Protein AF-A0A9Q2EII3-F1 (afdb_monomer)

Nearest PDB structures (foldseek):
  4go6-assembly1_B  TM=3.519E-01  e=9.766E+00  Homo sapiens

Sequence (60 aa):
ANGREYTLQAGDAGYSIKAVVTPTGSSQPALAGAVQSSPSVDAYGAPSVTNLHISGTPKV

Solvent-accessible surface area (backbone atoms only — not comparable to full-atom values): 4323 Å² total; per-residue (Å²): 135,88,82,85,73,82,81,88,53,86,86,43,41,82,40,72,48,63,57,74,47,68,47,54,37,92,93,42,66,87,45,72,51,76,75,44,71,54,75,73,45,76,34,81,54,83,88,82,87,75,88,84,79,86,83,84,80,89,82,132

Mean predicted aligned error: 8.27 Å

Structure (mmCIF, N/CA/C/O backbone):
data_AF-A0A9Q2EII3-F1
#
_entry.id   AF-A0A9Q2EII3-F1
#
loop_
_atom_site.group_PDB
_atom_site.id
_atom_site.type_symbol
_atom_site.label_atom_id
_atom_site.label_alt_id
_atom_site.label_comp_id
_atom_site.label_asym_id
_atom_site.label_entity_id
_atom_site.label_seq_id
_atom_site.pdbx_PDB_ins_code
_atom_site.Cartn_x
_atom_site.Cartn_y
_atom_site.Cartn_z
_atom_site.occupancy
_atom_site.B_iso_or_equiv
_atom_site.auth_seq_id
_atom_site.auth_comp_id
_atom_site.auth_asym_id
_atom_site.auth_atom_id
_atom_site.pdbx_PDB_model_num
ATOM 1 N N . ALA A 1 1 ? 4.663 -5.072 18.340 1.00 41.97 1 ALA A N 1
ATOM 2 C CA . ALA A 1 1 ? 4.396 -4.245 17.145 1.00 41.97 1 ALA A CA 1
ATOM 3 C C . ALA A 1 1 ? 2.893 -3.988 17.074 1.00 41.97 1 ALA A C 1
ATOM 5 O O . ALA A 1 1 ? 2.148 -4.953 17.148 1.00 41.97 1 ALA A O 1
ATOM 6 N N . ASN A 1 2 ? 2.434 -2.733 16.998 1.00 55.47 2 ASN A N 1
ATOM 7 C CA . ASN A 1 2 ? 1.001 -2.389 17.112 1.00 55.47 2 ASN A CA 1
ATOM 8 C C . ASN A 1 2 ? 0.263 -2.296 15.757 1.00 55.47 2 ASN A C 1
ATOM 10 O O . ASN A 1 2 ? -0.809 -1.703 15.701 1.00 55.47 2 ASN A O 1
ATOM 14 N N . GLY A 1 3 ? 0.839 -2.813 14.661 1.00 62.84 3 GLY A N 1
ATOM 15 C CA . GLY A 1 3 ? 0.161 -2.939 13.357 1.00 62.84 3 GLY A CA 1
ATOM 16 C C . GLY A 1 3 ? -0.325 -1.633 12.708 1.00 62.84 3 GLY A C 1
ATOM 17 O O . GLY A 1 3 ? -1.178 -1.674 11.832 1.00 62.84 3 GLY A O 1
ATOM 18 N N . ARG A 1 4 ? 0.174 -0.473 13.153 1.00 78.31 4 ARG A N 1
ATOM 19 C CA . ARG A 1 4 ? -0.256 0.865 12.699 1.00 78.31 4 ARG A CA 1
ATOM 20 C C . ARG A 1 4 ? 0.502 1.390 11.483 1.00 78.31 4 ARG A C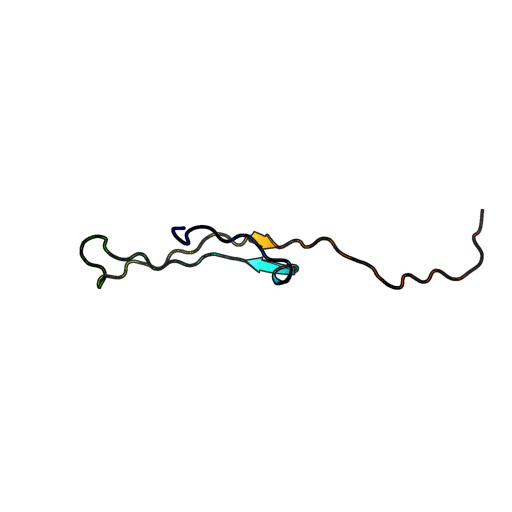 1
ATOM 22 O O . ARG A 1 4 ? 0.135 2.428 10.947 1.00 78.31 4 ARG A O 1
ATOM 29 N N . GLU A 1 5 ? 1.549 0.689 11.081 1.00 88.50 5 GLU A N 1
ATOM 30 C CA . GLU A 1 5 ? 2.427 1.067 9.984 1.00 88.50 5 GLU A CA 1
ATOM 31 C C . GLU A 1 5 ? 2.492 -0.090 8.999 1.00 88.50 5 GLU A C 1
ATOM 33 O O . GLU A 1 5 ? 2.554 -1.258 9.394 1.00 88.50 5 GLU A O 1
ATOM 38 N N . TYR A 1 6 ? 2.469 0.256 7.719 1.00 87.88 6 TYR A N 1
ATOM 39 C CA . TYR A 1 6 ? 2.666 -0.680 6.631 1.00 87.88 6 TYR A CA 1
ATOM 40 C C . TYR A 1 6 ? 3.898 -0.247 5.848 1.00 87.88 6 TYR A C 1
ATOM 42 O O . TYR A 1 6 ? 3.924 0.840 5.272 1.00 87.88 6 TYR A O 1
ATOM 50 N N . THR A 1 7 ? 4.918 -1.097 5.838 1.00 90.12 7 THR A N 1
ATOM 51 C CA . THR A 1 7 ? 6.089 -0.909 4.983 1.00 90.12 7 THR A CA 1
ATOM 52 C C . THR A 1 7 ? 5.794 -1.546 3.637 1.00 90.12 7 THR A C 1
ATOM 54 O O . THR A 1 7 ? 5.538 -2.752 3.582 1.00 90.12 7 THR A O 1
ATOM 57 N N . LEU A 1 8 ? 5.854 -0.743 2.572 1.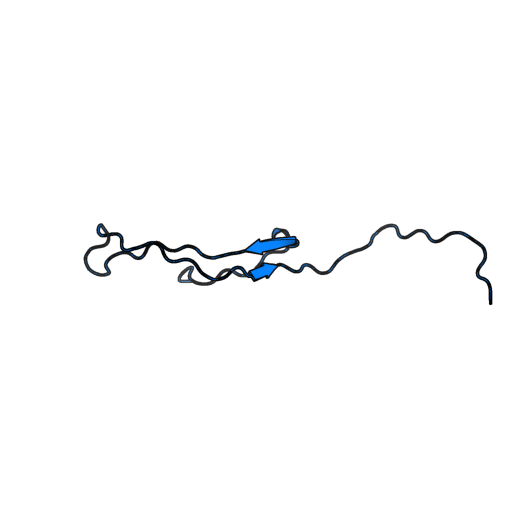00 89.50 8 LEU A N 1
ATOM 58 C CA . LEU A 1 8 ? 5.671 -1.216 1.201 1.00 89.50 8 LEU A CA 1
ATOM 59 C C . LEU A 1 8 ? 6.601 -2.395 0.902 1.00 89.50 8 LEU A C 1
ATOM 61 O O . LEU A 1 8 ? 7.782 -2.388 1.260 1.00 89.50 8 LEU A O 1
ATOM 65 N N . GLN A 1 9 ? 6.050 -3.402 0.243 1.00 90.94 9 GLN A N 1
ATOM 66 C CA . GLN A 1 9 ? 6.752 -4.590 -0.213 1.00 90.94 9 GLN A CA 1
ATOM 67 C C . GLN A 1 9 ? 7.087 -4.460 -1.700 1.00 90.94 9 GLN A C 1
ATOM 69 O O . GLN A 1 9 ? 6.463 -3.704 -2.440 1.00 90.94 9 GLN A O 1
ATOM 74 N N . ALA A 1 10 ? 8.052 -5.251 -2.175 1.00 88.25 10 ALA A N 1
ATOM 75 C CA . ALA A 1 10 ? 8.434 -5.245 -3.590 1.00 88.25 10 ALA A CA 1
ATOM 76 C C . ALA A 1 10 ? 7.252 -5.553 -4.535 1.00 88.25 10 ALA A C 1
ATOM 78 O O . ALA A 1 10 ? 7.211 -5.042 -5.650 1.00 88.25 10 ALA A O 1
ATOM 79 N N . GLY A 1 11 ? 6.283 -6.357 -4.081 1.00 89.31 11 GLY A N 1
ATOM 80 C CA . GLY A 1 11 ? 5.077 -6.692 -4.842 1.00 89.31 11 GLY A CA 1
ATOM 81 C C . GLY A 1 11 ? 4.057 -5.557 -4.976 1.00 89.31 11 GLY A C 1
ATOM 82 O O . GLY A 1 11 ? 3.192 -5.643 -5.841 1.00 89.31 11 GLY A O 1
ATOM 83 N N . ASP A 1 12 ? 4.167 -4.493 -4.176 1.00 92.38 12 ASP A N 1
ATOM 84 C CA . ASP A 1 12 ? 3.262 -3.339 -4.256 1.00 92.38 12 ASP A CA 1
ATOM 85 C C . ASP A 1 12 ? 3.661 -2.366 -5.373 1.00 92.38 12 ASP A C 1
ATOM 87 O O . ASP A 1 12 ? 2.899 -1.462 -5.710 1.00 92.38 12 ASP A O 1
ATOM 91 N N . ALA A 1 13 ? 4.850 -2.534 -5.960 1.00 91.94 13 ALA A N 1
ATOM 92 C CA . ALA A 1 13 ? 5.333 -1.683 -7.035 1.00 91.94 13 ALA A CA 1
ATOM 93 C C . ALA A 1 13 ? 4.332 -1.626 -8.203 1.00 91.94 13 ALA A C 1
ATOM 95 O O . ALA A 1 13 ? 3.960 -2.652 -8.772 1.00 91.94 13 ALA A O 1
ATOM 96 N N . GLY A 1 14 ? 3.933 -0.410 -8.581 1.00 90.12 14 GLY A N 1
ATOM 97 C CA . GLY A 1 14 ? 2.950 -0.164 -9.640 1.00 90.12 14 GLY A CA 1
ATOM 98 C C . GLY A 1 14 ? 1.504 -0.018 -9.153 1.00 90.12 14 GLY A C 1
ATOM 99 O O . GLY A 1 14 ? 0.626 0.224 -9.979 1.00 90.12 14 GLY A O 1
ATOM 100 N N . TYR A 1 15 ? 1.249 -0.118 -7.845 1.00 92.31 15 TYR A N 1
ATOM 101 C CA . TYR A 1 15 ? -0.070 0.100 -7.246 1.00 92.31 15 TYR A CA 1
ATOM 102 C C . TYR A 1 15 ? -0.124 1.382 -6.404 1.00 92.31 15 TYR A C 1
ATOM 104 O O . TYR A 1 15 ? 0.882 1.843 -5.865 1.00 92.31 15 TYR A O 1
ATOM 112 N N . SER A 1 16 ? -1.329 1.929 -6.232 1.00 93.62 16 SER A N 1
ATOM 113 C CA . SER A 1 16 ? -1.613 2.961 -5.230 1.00 93.62 16 SER A CA 1
ATOM 114 C C . SER A 1 16 ? -2.178 2.307 -3.969 1.00 93.62 16 SER A C 1
ATOM 116 O O . SER A 1 16 ? -3.205 1.628 -4.014 1.00 93.62 16 SER A O 1
ATOM 118 N N . ILE A 1 17 ? -1.532 2.530 -2.830 1.00 92.88 17 ILE A N 1
ATOM 119 C CA . ILE A 1 17 ? -1.889 1.936 -1.539 1.00 92.88 17 ILE A CA 1
ATOM 120 C C . ILE A 1 17 ? -2.604 2.970 -0.665 1.00 92.88 17 ILE A C 1
ATOM 122 O O . ILE A 1 17 ? -2.205 4.131 -0.611 1.00 92.88 17 ILE A O 1
ATOM 126 N N . LYS A 1 18 ? -3.653 2.562 0.058 1.00 94.38 18 LYS A N 1
ATOM 127 C CA . LYS A 1 18 ? -4.295 3.381 1.099 1.00 94.38 18 LYS A CA 1
ATOM 128 C C . LYS A 1 18 ? -4.644 2.540 2.321 1.00 94.38 18 LYS A C 1
ATOM 130 O O . LYS A 1 18 ? -5.016 1.375 2.188 1.00 94.38 18 LYS A O 1
ATOM 135 N N . ALA A 1 19 ? -4.581 3.146 3.500 1.00 91.94 19 ALA A N 1
ATOM 136 C CA . ALA A 1 19 ? -5.024 2.526 4.739 1.00 91.94 19 ALA A CA 1
ATOM 137 C C . ALA A 1 19 ? -6.503 2.843 4.992 1.00 91.94 19 ALA A C 1
ATOM 139 O O . ALA A 1 19 ? -6.941 3.983 4.826 1.00 91.94 19 ALA A O 1
ATOM 140 N N . VAL A 1 20 ? -7.262 1.836 5.424 1.00 93.88 20 VAL A N 1
ATOM 141 C CA . VAL A 1 20 ? -8.661 1.977 5.841 1.00 93.88 20 VAL A CA 1
ATOM 142 C C . VAL A 1 20 ? -8.793 1.409 7.245 1.00 93.88 20 VAL A C 1
ATOM 144 O O . VAL A 1 20 ? -8.361 0.286 7.501 1.00 93.88 20 VAL A O 1
ATOM 147 N N . VAL A 1 21 ? -9.369 2.186 8.158 1.00 92.12 21 VAL A N 1
ATOM 148 C CA . VAL A 1 21 ? -9.527 1.788 9.560 1.00 92.12 21 VAL A CA 1
ATOM 149 C C . VAL A 1 21 ? -10.963 1.986 10.021 1.00 92.12 21 VAL A C 1
ATOM 151 O O . VAL A 1 21 ? -11.595 2.999 9.725 1.00 92.12 21 VAL A O 1
ATOM 154 N N . THR A 1 22 ? -11.453 1.029 10.803 1.00 93.75 22 THR A N 1
ATOM 155 C CA . THR A 1 22 ? -12.707 1.145 11.549 1.00 93.75 22 THR A CA 1
ATOM 156 C C . THR A 1 22 ? -12.346 1.312 13.022 1.00 93.75 22 THR A C 1
ATOM 158 O O . THR A 1 22 ? -11.885 0.348 13.636 1.00 93.75 22 THR A O 1
ATOM 161 N N . PRO A 1 23 ? -12.471 2.517 13.602 1.00 91.44 23 PRO A N 1
ATOM 162 C CA . PRO A 1 23 ? -12.136 2.726 15.003 1.00 91.44 23 PRO A CA 1
ATOM 163 C C . PRO A 1 23 ? -13.143 2.004 15.904 1.00 91.44 23 PRO A C 1
ATOM 165 O O . PRO A 1 23 ? -14.339 2.002 15.625 1.00 91.44 23 PRO A O 1
ATOM 168 N N . THR A 1 24 ? -12.667 1.428 17.004 1.00 93.56 24 THR A N 1
ATOM 169 C CA . THR A 1 24 ? -13.507 0.799 18.033 1.00 93.56 24 THR A CA 1
ATOM 170 C C . THR A 1 24 ? -13.412 1.568 19.342 1.00 93.56 24 THR A C 1
ATOM 172 O O . THR A 1 24 ? -12.362 2.135 19.658 1.00 93.56 24 THR A O 1
ATOM 175 N N . GLY A 1 25 ? -14.488 1.567 20.131 1.00 91.31 25 GLY A N 1
ATOM 176 C CA . GLY A 1 25 ? -14.481 2.174 21.461 1.00 91.31 25 GLY A CA 1
ATOM 177 C C . GLY A 1 25 ? -13.432 1.525 22.368 1.00 91.31 25 GLY A C 1
ATOM 178 O O . GLY A 1 25 ? -13.412 0.306 22.517 1.00 91.31 25 GLY A O 1
ATOM 179 N N . SER A 1 26 ? -12.578 2.326 23.008 1.00 88.06 26 SER A N 1
ATOM 180 C CA . SER A 1 26 ? -11.514 1.816 23.891 1.00 88.06 26 SER A CA 1
ATOM 181 C C . SER A 1 26 ? -12.068 1.018 25.076 1.00 88.06 26 SER A C 1
ATOM 183 O O . SER A 1 26 ? -11.533 -0.031 25.421 1.00 88.06 26 SER A O 1
ATOM 185 N N . SER A 1 27 ? -13.165 1.493 25.669 1.00 90.81 27 SER A N 1
ATOM 186 C CA . SER A 1 27 ? -13.872 0.826 26.772 1.00 90.81 27 SER A CA 1
ATOM 187 C C . SER A 1 27 ? -15.059 -0.026 26.311 1.00 90.81 27 SER A C 1
ATOM 189 O O . SER A 1 27 ? -15.628 -0.760 27.112 1.00 90.81 27 SER A O 1
ATOM 191 N N . GLN A 1 28 ? -15.450 0.071 25.037 1.00 91.12 28 GLN A N 1
ATOM 192 C CA . GLN A 1 28 ? -16.567 -0.672 24.443 1.00 91.12 28 GLN A CA 1
ATOM 193 C C . GLN A 1 28 ? -16.207 -1.101 23.009 1.00 91.12 28 GLN A C 1
ATOM 195 O O . GLN A 1 28 ? -16.657 -0.476 22.047 1.00 91.12 28 GLN A O 1
ATOM 200 N N . PRO A 1 29 ? -15.406 -2.172 22.839 1.00 88.25 29 PRO A N 1
ATOM 201 C CA . PRO A 1 29 ? -14.902 -2.590 21.526 1.00 88.25 29 PRO A CA 1
ATOM 202 C C . PRO A 1 29 ? -15.991 -3.011 20.531 1.00 88.25 29 PRO A C 1
ATOM 204 O O . PRO A 1 29 ? -15.759 -3.000 19.327 1.00 88.25 29 PRO A O 1
ATOM 207 N N . ALA A 1 30 ? -17.183 -3.363 21.028 1.00 90.94 30 ALA A N 1
ATOM 208 C CA . ALA A 1 30 ? -18.344 -3.699 20.206 1.00 90.94 30 ALA A CA 1
ATOM 209 C C . ALA A 1 30 ? -18.934 -2.488 19.459 1.00 90.94 30 ALA A C 1
ATOM 211 O O . ALA A 1 30 ? -19.672 -2.667 18.492 1.00 90.94 30 ALA A O 1
ATOM 212 N N . LEU A 1 31 ? -18.624 -1.261 19.891 1.00 90.94 31 LEU A N 1
ATOM 213 C CA . LEU A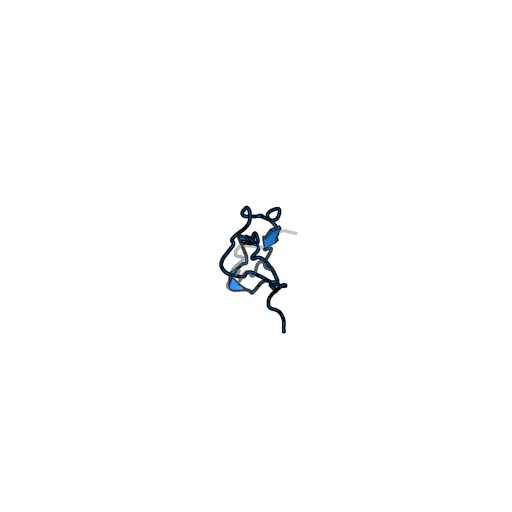 1 31 ? -19.038 -0.049 19.194 1.00 90.94 31 LEU A CA 1
ATOM 214 C C . LEU A 1 31 ? -18.007 0.307 18.124 1.00 90.94 31 LEU A C 1
ATOM 216 O O . LEU A 1 31 ? -16.884 0.711 18.438 1.00 90.94 31 LEU A O 1
ATOM 220 N N . ALA A 1 32 ? -18.415 0.181 16.864 1.00 93.06 32 ALA A N 1
ATOM 221 C CA . ALA A 1 32 ? -17.656 0.656 15.717 1.00 93.06 32 ALA A CA 1
ATOM 222 C C . ALA A 1 32 ? -17.979 2.130 15.432 1.00 93.06 32 ALA A C 1
ATOM 224 O O . ALA A 1 32 ? -19.143 2.531 15.393 1.00 93.06 32 ALA A O 1
ATOM 225 N N . GLY A 1 33 ? -16.942 2.937 15.227 1.00 91.81 33 GLY A N 1
ATOM 226 C CA . GLY A 1 33 ? -17.061 4.303 14.730 1.00 91.81 33 GLY A CA 1
ATOM 227 C C . GLY A 1 33 ? -17.054 4.370 13.202 1.00 91.81 33 GLY A C 1
ATOM 228 O O . GLY A 1 33 ? -16.994 3.357 12.505 1.00 91.81 33 GLY A O 1
ATOM 229 N N . ALA A 1 34 ? -17.096 5.592 12.671 1.00 95.69 34 ALA A N 1
ATOM 230 C CA . ALA A 1 34 ? -17.073 5.823 11.230 1.00 95.69 34 ALA A CA 1
ATOM 231 C C . ALA A 1 34 ? -15.738 5.387 10.607 1.00 95.69 34 ALA A C 1
ATOM 233 O O . ALA A 1 34 ? -14.668 5.731 11.117 1.00 95.69 34 ALA A O 1
ATOM 234 N N . VAL A 1 35 ? -15.817 4.684 9.474 1.00 95.12 35 VAL A N 1
ATOM 235 C CA . VAL A 1 35 ? -14.650 4.259 8.692 1.00 95.12 35 VAL A CA 1
ATOM 236 C C . VAL A 1 35 ? -13.837 5.481 8.268 1.00 95.12 35 VAL A C 1
ATOM 238 O O . VAL A 1 35 ? -14.379 6.435 7.714 1.00 95.12 35 VAL A O 1
ATOM 241 N N . GLN A 1 36 ? -12.531 5.433 8.510 1.00 94.38 36 GLN A N 1
ATOM 242 C CA . GLN A 1 36 ? -11.574 6.449 8.079 1.00 94.38 36 GLN A CA 1
ATOM 243 C C . GLN A 1 36 ? -10.680 5.870 6.987 1.00 94.38 36 GLN A C 1
ATOM 245 O O . GLN A 1 36 ? -10.338 4.687 7.011 1.00 94.38 36 GLN A O 1
ATOM 250 N N . SER A 1 37 ? -10.293 6.702 6.026 1.00 94.06 37 SER A N 1
ATOM 251 C CA . SER A 1 37 ? -9.365 6.330 4.955 1.00 94.06 37 SER A CA 1
ATOM 252 C C . SER A 1 37 ? -8.243 7.351 4.857 1.00 94.06 37 SER A C 1
ATOM 254 O O . SER A 1 37 ? -8.484 8.549 4.999 1.00 94.06 37 SER A O 1
ATOM 256 N N . SER A 1 38 ? -7.025 6.887 4.593 1.00 93.00 38 SER A N 1
ATOM 257 C CA . SER A 1 38 ? -5.910 7.769 4.253 1.00 93.00 38 SER A CA 1
ATOM 258 C C . SER A 1 38 ? -6.016 8.257 2.801 1.00 93.00 38 SER A C 1
ATOM 260 O O .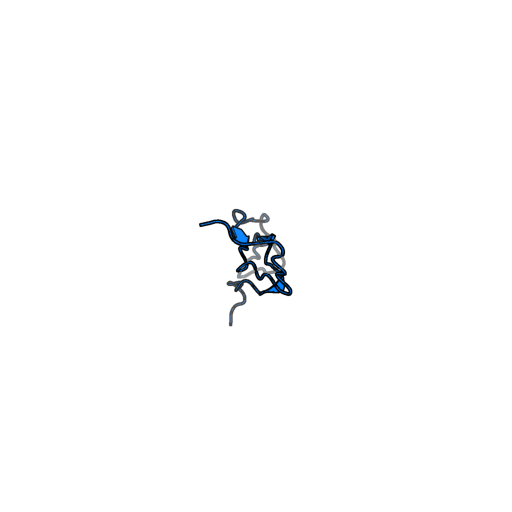 SER A 1 38 ? -6.694 7.626 1.980 1.00 93.00 38 SER A O 1
ATOM 262 N N . PRO A 1 39 ? -5.279 9.321 2.434 1.00 94.06 39 PRO A N 1
ATOM 263 C CA . PRO A 1 39 ? -4.889 9.540 1.047 1.00 94.06 39 PRO A CA 1
ATOM 264 C C . PRO A 1 39 ? -4.175 8.306 0.475 1.00 94.06 39 PRO A C 1
ATOM 266 O O . PRO A 1 39 ? -3.587 7.517 1.225 1.00 94.06 39 PRO A O 1
ATOM 269 N N . SER A 1 40 ? -4.231 8.139 -0.844 1.00 92.38 40 SER A N 1
ATOM 270 C CA . SER A 1 40 ? -3.467 7.109 -1.544 1.00 92.38 40 SER A CA 1
ATOM 271 C C . SER A 1 40 ? -1.999 7.508 -1.688 1.00 92.38 40 SER A C 1
ATOM 273 O O . SER A 1 40 ? -1.689 8.676 -1.919 1.00 92.38 40 SER A O 1
ATOM 275 N N . VAL A 1 41 ? -1.112 6.525 -1.582 1.00 90.50 41 VAL A N 1
ATOM 276 C CA . VAL A 1 41 ? 0.328 6.647 -1.811 1.00 90.50 41 VAL A CA 1
ATOM 277 C C . VAL A 1 41 ? 0.702 5.732 -2.966 1.00 90.50 41 VAL A C 1
ATOM 279 O O . VAL A 1 41 ? 0.407 4.539 -2.925 1.00 90.50 41 VAL A O 1
ATOM 282 N N . ASP A 1 42 ? 1.358 6.274 -3.984 1.00 90.88 42 ASP A N 1
ATOM 283 C CA . ASP A 1 42 ? 1.838 5.477 -5.108 1.00 90.88 42 ASP A CA 1
ATOM 284 C C . ASP A 1 42 ? 3.117 4.729 -4.724 1.00 90.88 42 ASP A C 1
ATOM 286 O O . ASP A 1 42 ? 4.101 5.322 -4.270 1.00 90.88 42 ASP A O 1
ATOM 290 N N . ALA A 1 43 ? 3.099 3.410 -4.898 1.00 88.50 43 ALA A N 1
ATOM 291 C CA . ALA A 1 43 ? 4.243 2.555 -4.642 1.00 88.50 43 ALA A CA 1
ATOM 292 C C . ALA A 1 43 ? 5.117 2.473 -5.898 1.00 88.50 43 ALA A C 1
ATOM 294 O O . ALA A 1 43 ? 4.840 1.739 -6.851 1.00 88.50 43 ALA A O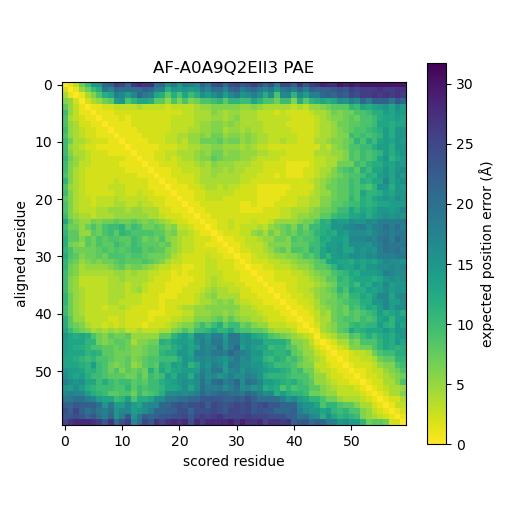 1
ATOM 295 N N . TYR A 1 44 ? 6.208 3.234 -5.887 1.00 84.00 44 TYR A N 1
ATOM 296 C CA . TYR A 1 44 ? 7.207 3.207 -6.949 1.00 84.00 44 TYR A CA 1
ATOM 297 C C . TYR A 1 44 ? 8.265 2.145 -6.645 1.00 84.00 44 TYR A C 1
ATOM 299 O O . TYR A 1 44 ? 9.067 2.291 -5.723 1.00 84.00 44 TYR A O 1
ATOM 307 N N . GLY A 1 45 ? 8.278 1.071 -7.433 1.00 78.06 45 GLY A N 1
ATOM 308 C CA . GLY A 1 45 ? 9.418 0.159 -7.488 1.00 78.06 45 GLY A CA 1
ATOM 309 C C . GLY A 1 45 ? 10.507 0.710 -8.401 1.00 78.0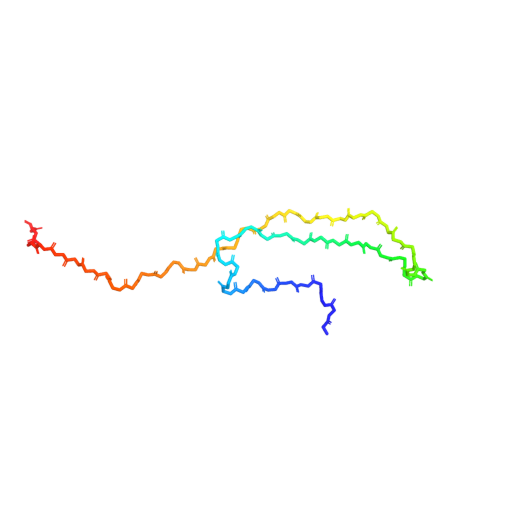6 45 GLY A C 1
ATOM 310 O O . GLY A 1 45 ? 10.217 1.417 -9.368 1.00 78.06 45 GLY A O 1
ATOM 311 N N . ALA A 1 46 ? 11.764 0.362 -8.129 1.00 79.00 46 ALA A N 1
ATOM 312 C CA . ALA A 1 46 ? 12.830 0.609 -9.089 1.00 79.00 46 ALA A CA 1
ATOM 313 C C . ALA A 1 46 ? 12.554 -0.223 -10.358 1.00 79.00 46 ALA A C 1
ATOM 315 O O . ALA A 1 46 ? 12.443 -1.449 -10.253 1.00 79.00 46 ALA A O 1
ATOM 316 N N . PRO A 1 47 ? 12.426 0.395 -11.547 1.00 73.38 47 PRO A N 1
ATOM 317 C CA . PRO A 1 47 ? 12.288 -0.371 -12.775 1.00 73.38 47 PRO A CA 1
ATOM 318 C C . PRO A 1 47 ? 13.567 -1.180 -13.005 1.00 73.38 47 PRO A C 1
ATOM 320 O O . PRO A 1 47 ? 14.674 -0.660 -12.863 1.00 73.38 47 PRO A O 1
ATOM 323 N N . SER A 1 48 ? 13.425 -2.451 -13.375 1.00 78.25 48 SER A N 1
ATOM 324 C CA . SER A 1 48 ? 14.548 -3.293 -13.779 1.00 78.25 48 SER A CA 1
ATOM 325 C C . SER A 1 48 ? 14.368 -3.732 -15.227 1.00 78.25 48 SER A C 1
ATOM 327 O O . SER A 1 48 ? 13.293 -4.160 -15.646 1.00 78.25 48 SER A O 1
ATOM 329 N N . VAL A 1 49 ? 15.433 -3.590 -16.014 1.00 84.50 49 VAL A N 1
ATOM 330 C CA . VAL A 1 49 ? 15.494 -4.093 -17.387 1.00 84.50 49 VAL A CA 1
ATOM 331 C C . VAL A 1 49 ? 16.458 -5.265 -17.394 1.00 84.50 49 VAL A C 1
ATOM 333 O O . VAL A 1 49 ? 17.609 -5.137 -16.981 1.00 84.50 49 VAL A O 1
ATOM 336 N N . THR A 1 50 ? 15.988 -6.411 -17.871 1.00 88.88 50 THR A N 1
ATOM 337 C CA . THR A 1 50 ? 16.820 -7.589 -18.123 1.00 88.88 50 THR A CA 1
ATOM 338 C C . THR A 1 50 ? 16.802 -7.894 -19.616 1.00 88.88 50 THR A C 1
ATOM 340 O O . THR A 1 50 ? 15.865 -7.512 -20.315 1.00 88.88 50 THR A O 1
ATOM 343 N N . ASN A 1 51 ? 17.847 -8.554 -20.121 1.00 88.31 51 ASN A N 1
ATOM 344 C CA . ASN A 1 51 ? 17.954 -8.952 -21.532 1.00 88.31 51 ASN A CA 1
ATOM 345 C C . ASN A 1 51 ? 17.881 -7.784 -22.535 1.00 88.31 51 ASN A C 1
ATOM 347 O O . ASN A 1 51 ? 17.340 -7.929 -23.631 1.00 88.31 51 ASN A O 1
ATOM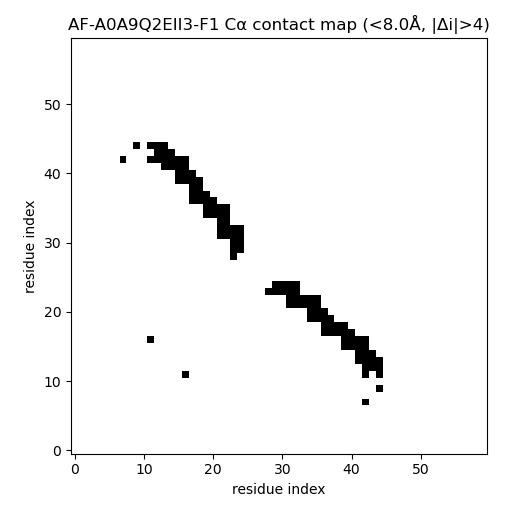 351 N N . LEU A 1 52 ? 18.438 -6.622 -22.179 1.00 90.50 52 LEU A N 1
ATOM 352 C CA . LEU A 1 52 ? 18.584 -5.520 -23.125 1.00 90.50 52 LEU A CA 1
ATOM 353 C C . LEU A 1 52 ? 19.559 -5.928 -24.240 1.00 90.50 52 LEU A C 1
ATOM 355 O O . LEU A 1 52 ? 20.755 -6.076 -23.997 1.00 90.50 52 LEU A O 1
ATOM 359 N N . HIS A 1 53 ? 19.050 -6.085 -25.462 1.00 89.38 53 HIS A N 1
ATOM 360 C CA . HIS A 1 53 ? 19.856 -6.367 -26.646 1.00 89.38 53 HIS A CA 1
ATOM 361 C C . HIS A 1 53 ? 19.805 -5.178 -27.607 1.00 89.38 53 HIS A C 1
ATOM 363 O O . HIS A 1 53 ? 18.759 -4.863 -28.174 1.00 89.38 53 HIS A O 1
ATOM 369 N N . ILE A 1 54 ? 20.947 -4.517 -27.791 1.00 86.31 54 ILE A N 1
ATOM 370 C CA . ILE A 1 54 ? 21.117 -3.417 -28.743 1.00 86.31 54 ILE A CA 1
ATOM 371 C C . ILE A 1 54 ? 21.824 -3.991 -29.970 1.00 86.31 54 ILE A C 1
ATOM 373 O O . ILE A 1 54 ? 22.875 -4.614 -29.844 1.00 86.31 54 ILE A O 1
ATOM 377 N N . SER A 1 55 ? 21.245 -3.791 -31.153 1.00 89.19 55 SER A N 1
ATOM 378 C CA . SER A 1 55 ? 21.822 -4.246 -32.422 1.00 89.19 55 SER A CA 1
ATOM 379 C C . SER A 1 55 ? 21.986 -3.083 -33.396 1.00 89.19 55 SER A C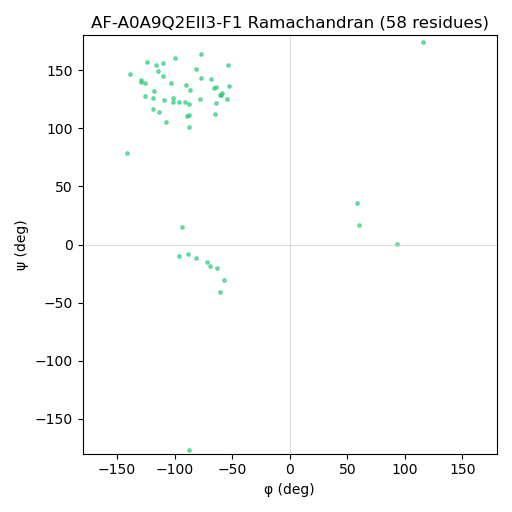 1
ATOM 381 O O . SER A 1 55 ? 21.305 -2.066 -33.273 1.00 89.19 55 SER A O 1
ATOM 383 N N . 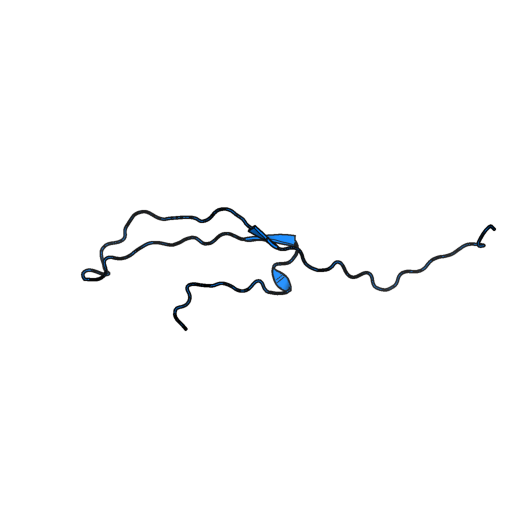GLY A 1 56 ? 22.893 -3.244 -34.358 1.00 88.81 56 GLY A N 1
ATOM 384 C CA . GLY A 1 56 ? 23.224 -2.232 -35.359 1.00 88.81 56 GLY A CA 1
ATOM 385 C C . GLY A 1 56 ? 24.667 -1.744 -35.251 1.00 88.81 56 GLY A C 1
ATOM 386 O O . GLY A 1 56 ? 25.414 -2.127 -34.351 1.00 88.81 56 GLY A O 1
ATOM 387 N N . THR A 1 57 ? 25.072 -0.911 -36.205 1.00 85.38 57 THR A N 1
ATOM 388 C CA . THR A 1 57 ? 26.408 -0.309 -36.233 1.00 85.38 57 THR A CA 1
ATOM 389 C C . THR A 1 57 ? 26.370 1.032 -35.493 1.00 85.38 57 THR A C 1
ATOM 391 O O . THR A 1 57 ? 25.586 1.898 -35.889 1.00 85.38 57 THR A O 1
ATOM 394 N N . PRO A 1 58 ? 27.186 1.245 -34.442 1.00 78.69 58 PRO A N 1
ATOM 395 C CA . PRO A 1 58 ? 27.303 2.554 -33.808 1.00 78.69 58 PRO A CA 1
ATOM 396 C C . PRO A 1 58 ? 27.800 3.570 -34.838 1.00 78.69 58 PRO A C 1
ATOM 398 O O . PRO A 1 58 ? 28.801 3.328 -35.512 1.00 78.69 58 PRO A O 1
ATOM 401 N N . LYS A 1 59 ? 27.103 4.698 -34.970 1.00 77.81 59 LYS A N 1
ATOM 402 C CA . LYS A 1 59 ? 27.549 5.817 -35.800 1.00 77.81 59 LYS A CA 1
ATOM 403 C C . LYS A 1 59 ? 28.150 6.882 -34.886 1.00 77.81 59 LYS A C 1
ATOM 405 O O . LYS A 1 59 ? 27.473 7.328 -33.962 1.00 77.81 59 LYS A O 1
ATOM 410 N N . VAL A 1 60 ? 29.407 7.237 -35.143 1.00 74.25 60 VAL A N 1
ATOM 411 C CA . VAL A 1 60 ? 30.111 8.382 -34.543 1.00 74.25 60 VAL A CA 1
ATOM 412 C C . VAL A 1 60 ? 29.984 9.615 -35.423 1.00 74.25 60 VAL A C 1
ATOM 414 O O . VAL A 1 60 ? 29.864 9.441 -36.660 1.00 74.25 60 VAL A O 1
#

Secondary structure (DSSP, 8-state):
--S---PPPGGGTTSEE--EE--B-SS-TT-B---EEPPPEE--PPP---S----SPPP-

Foldseek 3Di:
DPPPDDDDDLVQAPHWDKDKDFDADPVGRVDTDDIDIDDTDHHHDDDDDDPDDDDDDDDD

pLDDT: mean 87.12, std 9.54, range [41.97, 95.69]

Radius of gyration: 22.1 Å; Cα contacts (8 Å, |Δi|>4): 58; chains: 1; bounding box: 49×18×63 Å